Protein AF-A0A6A5HNA2-F1 (afdb_monomer_lite)

pLDDT: mean 73.93, std 17.66, range [32.06, 90.62]

Secondary structure (DSSP, 8-state):
---HHHHHHHHHHHHHS-TTSB--HHHHHHHHHHHHTS-HHHHHHHHHHHHHHHHHHHTSHHHHTT-TTBHHHIIIIIIT--S---HHHHHHHHHHHHHHHHHHHHHHHHHHHHHHSSSS-------------------PPP--

Foldseek 3Di:
DDDLVVLVVVLCVLLVDDQQDFDDLVVLVVVLVVLVPDDPVSNVSNLVSCVVVLVVVCVDVCVVVVPCRTSSNSCCCVRNVVPPPDVVVVVVVVVVVVVVVVVVVVVCVVVVVCVVPPDDDDDDDDDDDDDDDDDDDDDDDDDD

Radius of gyration: 36.33 Å; chains: 1; bounding box: 76×67×92 Å

Sequence (144 aa):
MSTRSEVMAIVAQWVATDFEVKVPASLIKTEKEAYDKFPSDFRQELYDGLKPHCDKFFESESYKNGQTETYGYGICCDVLGMCGMSGWLIFFIILIVLLCLAGAAAAFWFFYYKRKMGGRDEEKEIESTADTATTGHDISVETY

Structure (mmCIF, N/CA/C/O backbone):
data_AF-A0A6A5HNA2-F1
#
_entry.id   AF-A0A6A5HNA2-F1
#
loop_
_atom_site.group_PDB
_atom_site.id
_atom_site.type_symbol
_atom_site.label_atom_id
_atom_site.label_alt_id
_atom_site.label_comp_id
_atom_site.label_asym_id
_atom_site.label_entity_id
_atom_site.label_seq_id
_atom_site.pdbx_PDB_ins_code
_atom_site.Cartn_x
_atom_site.Cartn_y
_atom_site.Cartn_z
_atom_site.occupancy
_atom_site.B_iso_or_equiv
_atom_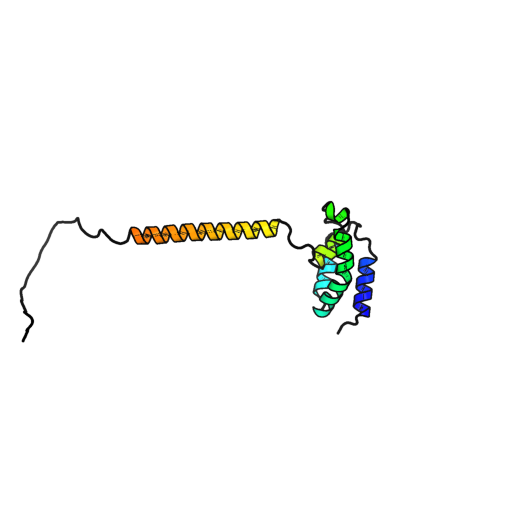site.auth_seq_id
_atom_site.auth_comp_id
_atom_site.auth_asym_id
_atom_site.auth_atom_id
_atom_site.pdbx_PDB_model_num
ATOM 1 N N . MET A 1 1 ? 6.904 -22.756 0.157 1.00 52.97 1 MET A N 1
ATOM 2 C CA . MET A 1 1 ? 5.503 -22.960 -0.247 1.00 52.97 1 MET A CA 1
ATOM 3 C C . MET A 1 1 ? 4.671 -22.631 0.972 1.00 52.97 1 MET A C 1
ATOM 5 O O . MET A 1 1 ? 4.685 -23.410 1.918 1.00 52.97 1 MET A O 1
ATOM 9 N N . SER A 1 2 ? 4.114 -21.424 1.028 1.00 62.31 2 SER A N 1
ATOM 10 C CA . SER A 1 2 ? 3.227 -21.076 2.137 1.00 62.31 2 SER A CA 1
ATOM 11 C C . SER A 1 2 ? 1.900 -21.804 1.970 1.00 62.31 2 SER A C 1
ATOM 13 O O . SER A 1 2 ? 1.488 -22.120 0.851 1.00 62.31 2 SER A O 1
ATOM 15 N N . THR A 1 3 ? 1.265 -22.142 3.085 1.00 79.75 3 THR A N 1
ATOM 16 C CA . THR A 1 3 ? -0.036 -22.797 3.038 1.00 79.75 3 THR A CA 1
ATOM 17 C C . THR A 1 3 ? -1.127 -21.744 2.899 1.00 79.75 3 THR A C 1
ATOM 19 O O . THR A 1 3 ? -1.171 -20.771 3.644 1.00 79.75 3 THR A O 1
ATOM 22 N N . ARG A 1 4 ? -2.072 -21.965 1.981 1.00 78.94 4 ARG A N 1
ATOM 23 C CA . ARG A 1 4 ? -3.256 -21.110 1.780 1.00 78.94 4 ARG A CA 1
ATOM 24 C C . ARG A 1 4 ? -3.996 -20.772 3.089 1.00 78.94 4 ARG A C 1
ATOM 26 O O . ARG A 1 4 ? -4.623 -19.724 3.194 1.00 78.94 4 ARG A O 1
ATOM 33 N N . SER A 1 5 ? -3.926 -21.646 4.096 1.00 83.94 5 SER A N 1
ATOM 34 C CA . SER A 1 5 ? -4.456 -21.409 5.446 1.00 83.94 5 SER A CA 1
ATOM 35 C C . SER A 1 5 ? -3.745 -20.287 6.208 1.00 83.94 5 SER A C 1
ATOM 37 O O . SER A 1 5 ? -4.414 -19.527 6.900 1.00 83.94 5 SER A O 1
ATOM 39 N N . GLU A 1 6 ? -2.420 -20.163 6.083 1.00 86.94 6 GLU A N 1
ATOM 40 C CA . GLU A 1 6 ? -1.640 -19.082 6.706 1.00 86.94 6 GLU A CA 1
ATOM 41 C C . GLU A 1 6 ? -2.002 -17.733 6.088 1.00 86.94 6 GLU A C 1
ATOM 43 O O . GLU A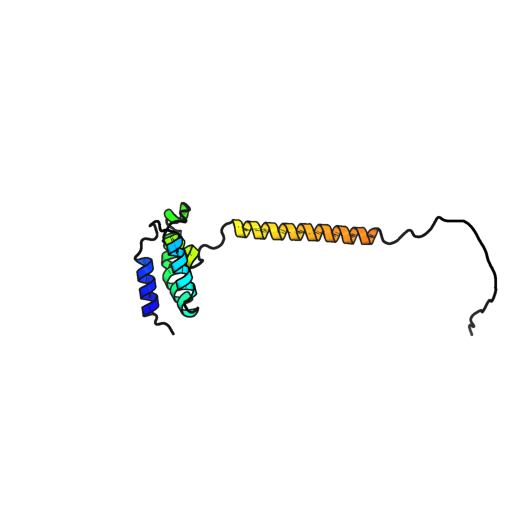 1 6 ? -2.275 -16.781 6.815 1.00 86.94 6 GLU A O 1
ATOM 48 N N . VAL A 1 7 ? -2.089 -17.676 4.754 1.00 84.12 7 VAL A N 1
ATOM 49 C CA . VAL A 1 7 ? -2.521 -16.473 4.024 1.00 84.12 7 VAL A CA 1
ATOM 50 C C . VAL A 1 7 ? -3.890 -16.023 4.519 1.00 84.12 7 VAL A C 1
ATOM 52 O O . VAL A 1 7 ? -4.048 -14.883 4.948 1.00 84.12 7 VAL A O 1
ATOM 55 N N . MET A 1 8 ? -4.873 -16.926 4.531 1.00 85.56 8 MET A N 1
ATOM 56 C CA . MET A 1 8 ? -6.239 -16.596 4.948 1.00 85.56 8 MET A CA 1
ATOM 57 C C . MET A 1 8 ? -6.328 -16.122 6.403 1.00 85.56 8 MET A C 1
ATOM 59 O O . MET A 1 8 ? -7.148 -15.256 6.702 1.00 85.56 8 MET A O 1
ATOM 63 N N . ALA A 1 9 ? -5.492 -16.648 7.303 1.00 88.31 9 ALA A N 1
ATOM 64 C CA . ALA A 1 9 ? -5.444 -16.189 8.690 1.00 88.31 9 ALA A CA 1
ATOM 65 C C . ALA A 1 9 ? -4.950 -14.737 8.792 1.00 88.31 9 ALA A C 1
ATOM 67 O O . ALA A 1 9 ? -5.535 -13.940 9.527 1.00 88.31 9 ALA A O 1
ATOM 68 N N . ILE A 1 10 ? -3.925 -14.376 8.014 1.00 85.00 10 ILE A N 1
ATOM 69 C CA . ILE A 1 10 ? -3.415 -12.999 7.955 1.00 85.00 10 ILE A CA 1
ATOM 70 C C . ILE A 1 10 ? -4.453 -12.066 7.328 1.00 85.00 10 ILE A C 1
ATOM 72 O O . ILE A 1 10 ? -4.725 -11.005 7.888 1.00 85.00 10 ILE A O 1
ATOM 76 N N . VAL A 1 11 ? -5.092 -12.475 6.224 1.00 86.44 11 VAL A N 1
ATOM 77 C CA . VAL A 1 11 ? -6.178 -11.692 5.610 1.00 86.44 11 VAL A CA 1
ATOM 78 C C . VAL A 1 11 ? 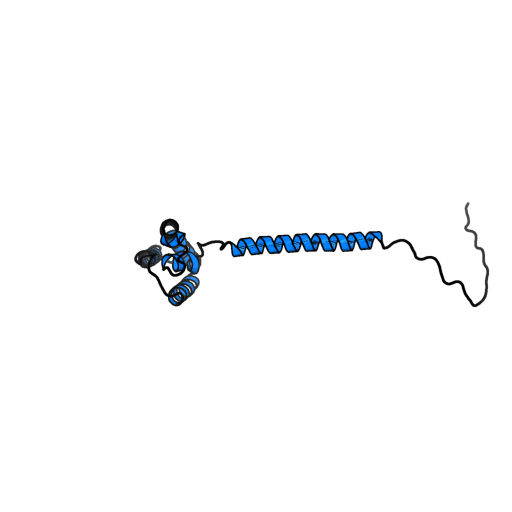-7.297 -11.441 6.616 1.00 86.44 11 VAL A C 1
ATOM 80 O O . VAL A 1 11 ? -7.722 -10.302 6.789 1.00 86.44 11 VAL A O 1
ATOM 83 N N . ALA A 1 12 ? -7.742 -12.478 7.327 1.00 87.94 12 ALA A N 1
ATOM 84 C CA . ALA A 1 12 ? -8.785 -12.346 8.336 1.00 87.94 12 ALA A CA 1
ATOM 85 C C . ALA A 1 12 ? -8.379 -11.396 9.471 1.00 87.94 12 ALA A C 1
ATOM 87 O O . ALA A 1 12 ? -9.203 -10.602 9.914 1.00 87.94 12 ALA A O 1
ATOM 88 N N . GLN A 1 13 ? -7.121 -11.435 9.917 1.00 87.12 13 GLN A N 1
ATOM 89 C CA . GLN A 1 13 ? -6.616 -10.528 10.947 1.00 87.12 13 GLN A CA 1
ATOM 90 C C . GLN A 1 13 ? -6.640 -9.064 10.489 1.00 87.12 13 GLN A C 1
ATOM 92 O O . GLN A 1 13 ? -7.046 -8.189 11.252 1.00 87.12 13 GLN A O 1
ATOM 97 N N . TRP A 1 14 ? -6.229 -8.796 9.251 1.00 82.62 14 TRP A N 1
ATOM 98 C CA . TRP A 1 14 ? -6.189 -7.434 8.716 1.00 82.62 14 TRP A CA 1
ATOM 99 C C . TRP A 1 14 ? -7.605 -6.908 8.476 1.00 82.62 14 TRP A C 1
ATOM 101 O O . TRP A 1 14 ? -7.926 -5.793 8.868 1.00 82.62 14 TRP A O 1
ATOM 111 N N . VAL A 1 15 ? -8.496 -7.742 7.935 1.00 85.88 15 VAL A N 1
ATOM 112 C CA . VAL A 1 15 ? -9.907 -7.397 7.690 1.00 85.88 15 VAL A CA 1
ATOM 113 C C . VAL A 1 15 ? -10.730 -7.282 8.980 1.00 85.88 15 VAL A C 1
ATOM 115 O O . VAL A 1 15 ? -11.746 -6.592 8.995 1.00 85.88 15 VAL A O 1
ATOM 118 N N . ALA A 1 16 ? -10.319 -7.936 10.070 1.00 86.44 16 ALA A N 1
ATOM 119 C CA . ALA A 1 16 ? -10.991 -7.810 11.365 1.00 86.44 16 ALA A CA 1
ATOM 120 C C . ALA A 1 16 ? -10.837 -6.412 11.984 1.00 86.44 16 ALA A C 1
ATOM 122 O O . ALA A 1 16 ? -11.648 -6.025 12.825 1.00 86.44 16 ALA A O 1
ATOM 123 N N . THR A 1 17 ? -9.804 -5.667 11.585 1.00 82.62 17 THR A N 1
ATOM 124 C CA . THR A 1 17 ? -9.633 -4.270 11.987 1.00 82.62 17 THR A CA 1
ATOM 125 C C . THR A 1 17 ? -10.520 -3.394 11.113 1.00 82.62 17 THR A C 1
ATOM 127 O O . THR A 1 17 ? -10.581 -3.584 9.903 1.00 82.62 17 THR A O 1
ATOM 130 N N . ASP A 1 18 ? -11.210 -2.427 11.711 1.00 83.44 18 ASP A N 1
ATOM 131 C CA . ASP A 1 18 ? -12.033 -1.486 10.956 1.00 83.44 18 ASP A CA 1
ATOM 132 C C . ASP A 1 18 ? -11.142 -0.559 10.112 1.00 83.44 18 ASP A C 1
ATOM 134 O O . ASP A 1 18 ? -10.237 0.113 10.617 1.00 83.44 18 ASP A O 1
ATOM 138 N N . PHE A 1 19 ? -11.401 -0.542 8.805 1.00 84.44 19 PHE A N 1
ATOM 139 C CA . PHE A 1 19 ? -10.623 0.205 7.822 1.00 84.44 19 PHE A CA 1
ATOM 140 C C . PHE A 1 19 ? -10.787 1.720 7.990 1.00 84.44 19 PHE A C 1
ATOM 142 O O . PHE A 1 19 ? -9.937 2.467 7.507 1.00 84.44 19 PHE A O 1
ATOM 149 N N . GLU A 1 20 ? -11.819 2.188 8.695 1.00 83.81 20 GLU A N 1
ATOM 150 C CA . GLU A 1 20 ? -12.051 3.617 8.939 1.00 83.81 20 GLU A CA 1
ATOM 151 C C . GLU A 1 20 ? -11.292 4.162 10.157 1.00 83.81 20 GLU A C 1
ATOM 153 O O . GLU A 1 20 ? -11.203 5.379 10.351 1.00 83.81 20 GLU A O 1
ATOM 158 N N . VAL A 1 21 ? -10.711 3.287 10.981 1.00 88.12 21 VAL A N 1
ATOM 159 C CA . VAL A 1 21 ? -9.985 3.708 12.182 1.00 88.12 21 VAL A CA 1
ATOM 160 C C . VAL A 1 21 ? -8.712 4.448 11.792 1.00 88.12 21 VAL A C 1
ATOM 162 O O . VAL A 1 21 ? -7.934 4.001 10.950 1.00 88.12 21 VAL A O 1
ATOM 165 N N . LYS A 1 22 ? -8.478 5.588 12.446 1.00 88.25 22 LYS A N 1
ATOM 166 C CA . LYS A 1 22 ? -7.238 6.346 12.289 1.00 88.25 22 LYS A CA 1
ATOM 167 C C . LYS A 1 22 ? -6.090 5.635 12.981 1.00 88.25 22 LYS A C 1
ATOM 169 O O . LYS A 1 22 ? -6.182 5.312 14.167 1.00 88.25 22 LYS A O 1
ATOM 174 N N . VAL A 1 23 ? -4.995 5.453 12.260 1.00 87.06 23 VAL A N 1
ATOM 175 C CA . VAL A 1 23 ? -3.795 4.785 12.767 1.00 87.06 23 VAL A CA 1
ATOM 176 C C . VAL A 1 23 ? -2.548 5.607 12.454 1.00 87.06 23 VAL A C 1
ATOM 178 O O . VAL A 1 23 ? -2.490 6.293 11.433 1.00 87.06 23 VAL A O 1
ATOM 181 N N . PRO A 1 24 ? -1.524 5.567 13.321 1.00 85.62 24 PRO A N 1
ATOM 182 C CA . PRO A 1 24 ? -0.286 6.281 13.064 1.00 85.62 24 PRO A CA 1
ATOM 183 C C . PRO A 1 24 ? 0.469 5.654 11.885 1.00 85.62 24 PRO A C 1
ATOM 185 O O . PRO A 1 24 ? 0.620 4.435 11.797 1.00 85.62 24 PRO A O 1
ATOM 188 N N . ALA A 1 25 ? 1.046 6.498 11.028 1.00 84.00 25 ALA A N 1
ATOM 189 C CA . ALA A 1 25 ? 1.811 6.067 9.854 1.00 84.00 25 ALA A CA 1
ATOM 190 C C . ALA A 1 25 ? 3.016 5.160 10.186 1.00 84.00 25 ALA A C 1
ATOM 192 O O . ALA A 1 25 ? 3.462 4.377 9.349 1.00 84.00 25 ALA A O 1
ATOM 193 N N . SER A 1 26 ? 3.550 5.230 11.411 1.00 85.62 26 SER A N 1
ATOM 194 C CA . SER A 1 26 ? 4.635 4.353 11.870 1.00 85.62 26 SER A CA 1
ATOM 195 C C . SER A 1 26 ? 4.231 2.876 11.918 1.00 85.62 26 SER A C 1
ATOM 197 O O . SER A 1 26 ? 5.062 2.008 11.639 1.00 85.62 26 SER A O 1
ATOM 199 N N . LEU A 1 27 ? 2.967 2.588 12.237 1.00 86.44 27 LEU A N 1
ATOM 200 C CA . LEU A 1 27 ? 2.441 1.226 12.294 1.00 86.44 27 LEU A CA 1
ATOM 201 C C . LEU A 1 27 ? 2.334 0.646 10.881 1.00 86.44 27 LEU A C 1
ATOM 203 O O . LEU A 1 27 ? 2.902 -0.409 10.612 1.00 86.44 27 LEU A O 1
ATOM 207 N N . ILE A 1 28 ? 1.750 1.414 9.961 1.00 85.31 28 ILE A N 1
ATOM 208 C CA . ILE A 1 28 ? 1.633 1.059 8.540 1.00 85.31 28 ILE A CA 1
ATOM 209 C C . ILE A 1 28 ? 3.006 0.827 7.903 1.00 85.31 28 ILE A C 1
ATOM 211 O O . ILE A 1 28 ? 3.210 -0.140 7.170 1.00 85.31 28 ILE A O 1
ATOM 215 N N . LYS A 1 29 ? 3.993 1.674 8.221 1.00 87.31 29 LYS A N 1
ATOM 216 C CA . LYS A 1 29 ? 5.368 1.491 7.740 1.00 87.31 29 LYS A CA 1
ATOM 217 C C . LYS A 1 29 ? 5.971 0.167 8.221 1.00 87.31 29 LYS A C 1
ATOM 219 O O . LYS A 1 29 ? 6.623 -0.524 7.444 1.00 87.31 29 LYS A O 1
ATOM 224 N N . THR A 1 30 ? 5.736 -0.191 9.481 1.00 87.38 30 THR A N 1
ATOM 225 C CA . THR A 1 30 ? 6.230 -1.451 10.055 1.00 87.38 30 THR A CA 1
ATOM 226 C C . THR A 1 30 ? 5.568 -2.658 9.385 1.00 87.38 30 THR A C 1
ATOM 228 O O . THR A 1 30 ? 6.251 -3.627 9.051 1.00 87.38 30 THR A O 1
ATOM 231 N N . GLU A 1 31 ? 4.259 -2.591 9.129 1.00 84.75 31 GLU A N 1
ATOM 232 C CA . GLU A 1 31 ? 3.530 -3.638 8.402 1.00 84.75 31 GLU A CA 1
ATOM 233 C C . GLU A 1 31 ? 4.012 -3.778 6.958 1.00 84.75 31 GLU A C 1
ATOM 235 O O . GLU A 1 31 ? 4.205 -4.897 6.488 1.00 84.75 31 GLU A O 1
ATOM 240 N N . LYS A 1 32 ? 4.298 -2.664 6.277 1.00 87.38 32 LYS A N 1
ATOM 241 C CA . LYS A 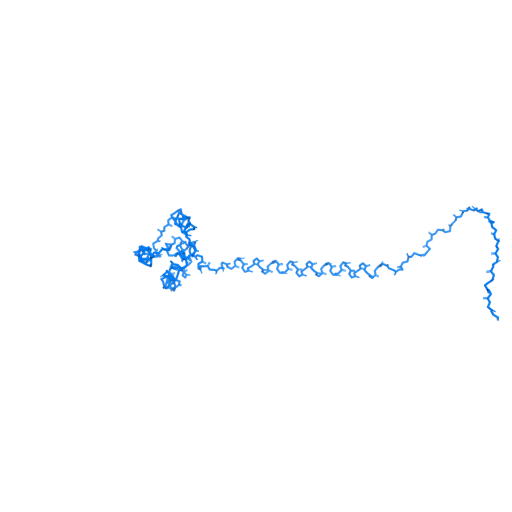1 32 ? 4.888 -2.671 4.934 1.00 87.38 32 LYS A CA 1
ATOM 242 C C . LYS A 1 32 ? 6.249 -3.361 4.906 1.00 87.38 32 LYS A C 1
ATOM 244 O O . LYS A 1 32 ? 6.480 -4.235 4.079 1.00 87.38 32 LYS A O 1
ATOM 249 N N . GLU A 1 33 ? 7.138 -3.016 5.834 1.00 89.06 33 GLU A N 1
ATOM 250 C CA . GLU A 1 33 ? 8.458 -3.648 5.930 1.00 89.06 33 GLU A CA 1
ATOM 251 C C . GLU A 1 33 ? 8.363 -5.151 6.242 1.00 89.06 33 GLU A C 1
ATOM 253 O O . GLU A 1 33 ? 9.203 -5.932 5.792 1.00 89.06 33 GLU A O 1
ATOM 258 N N . ALA A 1 34 ? 7.356 -5.574 7.012 1.00 86.12 34 ALA A N 1
ATOM 259 C CA . ALA A 1 34 ? 7.076 -6.988 7.247 1.00 86.12 34 ALA A CA 1
ATOM 260 C C . ALA A 1 34 ? 6.521 -7.672 5.989 1.00 86.12 34 ALA A C 1
ATOM 262 O O . ALA A 1 34 ? 6.969 -8.764 5.640 1.00 86.12 34 ALA A O 1
ATOM 263 N N . TYR A 1 35 ? 5.608 -7.007 5.280 1.00 84.94 35 TYR A N 1
ATOM 264 C CA . TYR A 1 35 ? 5.032 -7.490 4.032 1.00 84.94 35 TYR A CA 1
ATOM 265 C C . TYR A 1 35 ? 6.095 -7.681 2.943 1.00 84.94 35 TYR A C 1
ATOM 267 O O . TYR A 1 35 ? 6.134 -8.716 2.279 1.00 84.94 35 TYR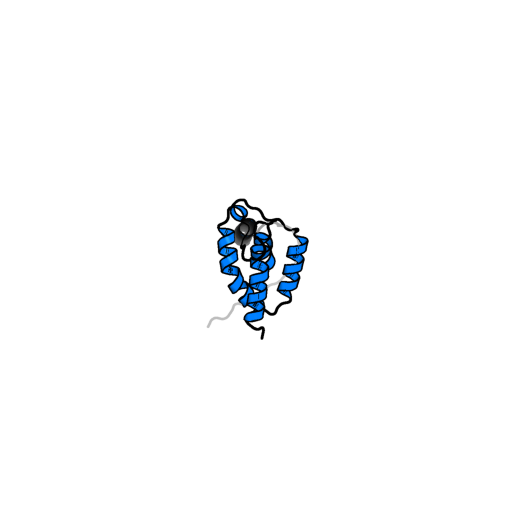 A O 1
ATOM 275 N N . ASP A 1 36 ? 7.027 -6.736 2.816 1.00 87.56 36 ASP A N 1
ATOM 276 C CA . ASP A 1 36 ? 8.110 -6.776 1.830 1.00 87.56 36 ASP A CA 1
ATOM 277 C C . ASP A 1 36 ? 9.110 -7.921 2.065 1.00 87.56 36 ASP A C 1
ATOM 279 O O . ASP A 1 36 ? 9.778 -8.356 1.121 1.00 87.56 36 ASP A O 1
ATOM 283 N N . LYS A 1 37 ? 9.191 -8.444 3.295 1.00 90.62 37 LYS A N 1
ATOM 284 C CA . LYS A 1 37 ? 10.013 -9.618 3.633 1.00 90.62 37 LYS A CA 1
ATOM 285 C C . LYS A 1 37 ? 9.374 -10.937 3.210 1.00 90.62 37 LYS A C 1
ATOM 287 O O . LYS A 1 37 ? 10.080 -11.945 3.154 1.00 90.62 37 LYS A O 1
ATOM 292 N N . PHE A 1 38 ? 8.072 -10.960 2.925 1.00 86.38 38 PHE A N 1
ATOM 293 C CA . PHE A 1 38 ? 7.430 -12.171 2.435 1.00 86.38 38 PHE A CA 1
ATOM 294 C C . PHE A 1 38 ? 7.848 -12.490 0.995 1.00 86.38 38 PHE A C 1
ATOM 296 O O . PHE A 1 38 ? 8.127 -11.587 0.197 1.00 86.38 38 PHE A O 1
ATOM 303 N N . PRO A 1 39 ? 7.880 -13.783 0.633 1.00 87.88 39 PRO A N 1
ATOM 304 C CA . PRO A 1 39 ? 8.175 -14.189 -0.730 1.00 87.88 39 PRO A CA 1
ATOM 305 C C . PRO A 1 39 ? 7.057 -13.738 -1.688 1.00 87.88 39 PRO A C 1
ATOM 307 O O . PRO A 1 39 ? 5.923 -13.467 -1.289 1.00 87.88 39 PRO A O 1
ATOM 310 N N . SER A 1 40 ? 7.395 -13.583 -2.970 1.00 85.06 40 SER A N 1
ATOM 311 C CA . SER A 1 40 ? 6.511 -12.958 -3.965 1.00 85.06 40 SER A CA 1
ATOM 312 C C . SER A 1 40 ? 5.200 -13.708 -4.193 1.00 85.06 40 SER A C 1
ATOM 314 O O . SER A 1 40 ? 4.177 -13.063 -4.393 1.00 85.06 40 SER A O 1
ATOM 316 N N . ASP A 1 41 ? 5.234 -15.038 -4.138 1.00 85.44 41 ASP A N 1
ATOM 317 C CA . ASP A 1 41 ? 4.064 -15.919 -4.214 1.00 85.44 41 ASP A CA 1
ATOM 318 C C . ASP A 1 41 ? 3.084 -15.643 -3.065 1.00 85.44 41 ASP A C 1
ATOM 320 O O . ASP A 1 41 ? 1.897 -15.430 -3.295 1.00 85.44 41 ASP A O 1
ATOM 324 N N . PHE A 1 42 ? 3.594 -15.534 -1.838 1.00 87.38 42 PHE A N 1
ATOM 325 C CA . PHE A 1 42 ? 2.782 -15.225 -0.661 1.00 87.38 42 PHE A CA 1
ATOM 326 C C . PHE A 1 42 ? 2.174 -13.821 -0.708 1.00 87.38 42 PHE A C 1
ATOM 328 O O . PHE A 1 42 ? 1.006 -13.631 -0.375 1.00 87.38 42 PHE A O 1
ATOM 335 N N . ARG A 1 43 ? 2.953 -12.831 -1.158 1.00 86.12 43 ARG A N 1
ATOM 336 C CA . ARG A 1 43 ? 2.458 -11.462 -1.360 1.00 86.12 43 ARG A CA 1
ATOM 337 C C . ARG A 1 43 ? 1.326 -11.415 -2.379 1.00 86.12 43 ARG A C 1
ATOM 339 O O . ARG A 1 43 ? 0.358 -10.694 -2.178 1.00 86.12 43 ARG A O 1
ATOM 346 N N . GLN A 1 44 ? 1.432 -12.193 -3.450 1.00 87.88 44 GLN A N 1
ATOM 347 C CA . GLN A 1 44 ? 0.409 -12.232 -4.486 1.00 87.88 44 GLN A CA 1
ATOM 348 C C . GLN A 1 44 ? -0.892 -12.868 -3.979 1.00 87.88 44 GLN A C 1
ATOM 350 O O . GLN A 1 44 ? -1.962 -12.305 -4.192 1.00 87.88 44 GLN A O 1
ATOM 355 N N . GLU A 1 45 ? -0.813 -13.964 -3.219 1.00 89.31 45 GLU A N 1
ATOM 356 C CA . GLU A 1 45 ? -2.007 -14.558 -2.599 1.00 89.31 45 GLU A CA 1
ATOM 357 C C . GLU A 1 45 ? -2.647 -13.634 -1.545 1.00 89.31 45 GLU A C 1
ATOM 359 O O . GLU A 1 45 ? -3.875 -13.529 -1.481 1.00 89.31 45 GLU A O 1
ATOM 364 N N . LEU A 1 46 ? -1.839 -12.927 -0.744 1.00 88.62 46 LEU A N 1
ATOM 365 C CA . LEU A 1 46 ? -2.329 -11.900 0.185 1.00 88.62 46 LEU A CA 1
ATOM 366 C C . LEU A 1 46 ? -3.019 -10.751 -0.553 1.00 88.62 46 LEU A C 1
ATOM 368 O O . LEU A 1 46 ? -4.088 -10.307 -0.135 1.00 88.62 46 LEU A O 1
ATOM 372 N N . TYR A 1 47 ? -2.424 -10.290 -1.652 1.00 88.19 47 TYR A N 1
ATOM 373 C CA . TYR A 1 47 ? -2.995 -9.254 -2.500 1.00 88.19 47 TYR A CA 1
ATOM 374 C C . TYR A 1 47 ? -4.366 -9.672 -3.034 1.00 88.19 47 TYR A C 1
ATOM 376 O O . TYR A 1 47 ? -5.339 -8.940 -2.853 1.00 88.19 47 TYR A O 1
ATOM 384 N N . ASP A 1 48 ? -4.469 -10.869 -3.611 1.00 90.38 48 ASP A N 1
ATOM 385 C CA . ASP A 1 48 ? -5.724 -11.384 -4.162 1.00 90.38 48 ASP A CA 1
ATOM 386 C C . ASP A 1 48 ? -6.801 -11.560 -3.078 1.00 90.38 48 ASP A C 1
ATOM 388 O O . ASP A 1 48 ? -7.982 -11.295 -3.320 1.00 90.38 48 ASP A O 1
ATOM 392 N N . GLY A 1 49 ? -6.401 -11.958 -1.865 1.00 88.50 49 GLY A N 1
ATOM 393 C CA . GLY A 1 49 ? -7.296 -12.088 -0.716 1.00 88.50 49 GLY A CA 1
ATOM 394 C C . GLY A 1 49 ? -7.794 -10.750 -0.158 1.00 88.50 49 GLY A C 1
ATOM 395 O O . GLY A 1 49 ? -8.962 -10.647 0.222 1.00 88.50 49 GLY A O 1
ATOM 396 N N . LEU A 1 50 ? -6.946 -9.715 -0.128 1.00 89.19 50 LEU A N 1
ATOM 397 C CA . LEU A 1 50 ? -7.318 -8.388 0.382 1.00 89.19 50 LEU A CA 1
ATOM 398 C C . LEU A 1 50 ? -8.009 -7.503 -0.650 1.00 89.19 50 LEU A C 1
ATOM 400 O O . LEU A 1 50 ? -8.798 -6.636 -0.268 1.00 89.19 50 LEU A O 1
ATOM 404 N N . LYS A 1 51 ? -7.759 -7.724 -1.941 1.00 90.25 51 LYS A N 1
ATOM 405 C CA . LYS A 1 51 ? -8.357 -6.960 -3.036 1.00 90.25 51 LYS A CA 1
ATOM 406 C C . LYS A 1 51 ? -9.869 -6.714 -2.878 1.00 90.25 51 LYS A C 1
ATOM 408 O O . LYS A 1 51 ? -10.257 -5.550 -2.894 1.00 90.25 51 LYS A O 1
ATOM 413 N N . PRO A 1 52 ? -10.741 -7.722 -2.663 1.00 89.94 52 PRO A N 1
ATOM 414 C CA . PRO A 1 52 ? -12.183 -7.478 -2.545 1.00 89.94 52 PRO A CA 1
ATOM 415 C C . PRO A 1 52 ? -12.573 -6.630 -1.323 1.00 89.94 52 PRO A C 1
ATOM 417 O O . PRO A 1 52 ? -13.630 -5.999 -1.326 1.00 89.94 52 PRO A O 1
ATOM 420 N N . HIS A 1 53 ? -11.752 -6.611 -0.270 1.00 89.12 53 HIS A N 1
ATOM 421 C CA . HIS A 1 53 ? -11.976 -5.768 0.906 1.00 89.12 53 HIS A CA 1
ATOM 422 C C . HIS A 1 53 ? -11.531 -4.329 0.652 1.00 89.12 53 HIS A C 1
ATOM 424 O O . HIS A 1 53 ? -12.251 -3.394 0.995 1.00 89.12 53 HIS A O 1
ATOM 430 N N . CYS A 1 54 ? -10.394 -4.157 -0.018 1.00 88.88 54 CYS A N 1
ATOM 431 C CA . CYS A 1 54 ? -9.920 -2.850 -0.451 1.00 88.88 54 CYS A CA 1
ATOM 432 C C . CYS A 1 54 ? -10.847 -2.208 -1.490 1.00 88.88 54 CYS A C 1
ATOM 434 O O . CYS A 1 54 ? -11.135 -1.022 -1.375 1.00 88.88 54 CYS A O 1
ATOM 436 N N . ASP A 1 55 ? -11.398 -2.988 -2.426 1.00 89.06 55 ASP A N 1
ATOM 437 C CA . ASP A 1 55 ? -12.386 -2.506 -3.400 1.00 89.06 55 ASP A CA 1
ATOM 438 C C . ASP A 1 55 ? -13.622 -1.917 -2.683 1.00 89.06 55 ASP A C 1
ATOM 440 O O . ASP A 1 55 ? -14.060 -0.815 -3.005 1.00 89.06 55 ASP A O 1
ATOM 444 N N . LYS A 1 56 ? -14.127 -2.587 -1.634 1.00 88.38 56 LYS A N 1
ATOM 445 C CA . LYS A 1 56 ? -15.231 -2.062 -0.805 1.00 88.38 56 LYS A CA 1
ATOM 446 C C . LYS A 1 56 ? -14.851 -0.803 -0.028 1.00 88.38 56 LYS A C 1
ATOM 448 O O . LYS A 1 56 ? -15.680 0.087 0.133 1.00 88.38 56 LYS A O 1
ATOM 453 N N . PHE A 1 57 ? -13.620 -0.725 0.468 1.00 87.00 57 PHE A N 1
ATOM 454 C CA . PHE A 1 57 ? -13.136 0.465 1.161 1.00 87.00 57 PHE A CA 1
ATOM 455 C C . PHE A 1 57 ? -12.999 1.662 0.217 1.00 87.00 57 PHE A C 1
ATOM 457 O O . PHE A 1 57 ? -13.353 2.771 0.590 1.00 87.00 57 PHE A O 1
ATOM 464 N N . PHE A 1 58 ? -12.578 1.467 -1.032 1.00 85.94 58 PHE A N 1
ATOM 465 C CA . PHE A 1 58 ? -12.523 2.564 -2.004 1.00 85.94 58 PHE A CA 1
ATOM 466 C C . PHE A 1 58 ? -13.905 3.133 -2.359 1.00 85.94 58 PHE A C 1
ATOM 468 O O . PHE A 1 58 ? -14.022 4.288 -2.775 1.00 85.94 58 PHE A O 1
ATOM 475 N N . GLU A 1 59 ? -14.970 2.360 -2.158 1.00 86.69 59 GLU A N 1
ATOM 476 C CA . GLU A 1 59 ? -16.345 2.836 -2.308 1.00 86.69 59 GLU A CA 1
ATOM 477 C C . GLU A 1 59 ? -16.858 3.623 -1.088 1.00 86.69 59 GLU A C 1
ATOM 479 O O . GLU A 1 59 ? -17.867 4.333 -1.214 1.00 86.69 59 GLU A O 1
ATOM 484 N N . SER A 1 60 ? -16.178 3.546 0.062 1.00 84.50 60 SER A N 1
ATOM 485 C CA . SER A 1 60 ? -16.591 4.204 1.304 1.00 84.50 60 SER A CA 1
ATOM 486 C C . SER A 1 60 ? -16.448 5.730 1.241 1.00 84.50 60 SER A C 1
ATOM 488 O O . SER A 1 60 ? -15.720 6.304 0.423 1.00 84.50 60 SER A O 1
ATOM 490 N N . GLU A 1 61 ? -17.147 6.419 2.144 1.00 80.31 61 GLU A N 1
ATOM 491 C CA . GLU A 1 61 ? -17.002 7.868 2.293 1.00 80.31 61 GLU A CA 1
ATOM 492 C C . GLU A 1 61 ? -15.638 8.257 2.870 1.00 80.31 61 GLU A C 1
ATOM 494 O O . GLU A 1 61 ? -15.104 9.302 2.507 1.00 80.31 61 GLU A O 1
ATOM 499 N N . SER A 1 62 ? -15.040 7.427 3.728 1.00 77.69 62 SER A N 1
ATOM 500 C CA . SER A 1 62 ? -13.719 7.684 4.315 1.00 77.69 62 SER A CA 1
ATOM 501 C C . SER A 1 62 ? -12.629 7.803 3.241 1.00 77.69 62 SER A C 1
ATOM 503 O O . SER A 1 62 ? -11.838 8.752 3.282 1.00 77.69 62 SER A O 1
ATOM 505 N N . TYR A 1 63 ? -12.650 6.937 2.222 1.00 79.19 63 TYR A N 1
ATOM 506 C CA . TYR A 1 63 ? -11.751 7.051 1.073 1.00 79.19 63 TYR A CA 1
ATOM 507 C C . TYR A 1 63 ? -12.087 8.257 0.182 1.00 79.19 63 TYR A C 1
ATOM 509 O O . TYR A 1 63 ? -11.202 9.047 -0.155 1.00 79.19 63 TYR A O 1
ATOM 517 N N . LYS A 1 64 ? -13.371 8.461 -0.148 1.00 79.88 64 LYS A N 1
ATOM 518 C CA . LYS A 1 64 ? -13.82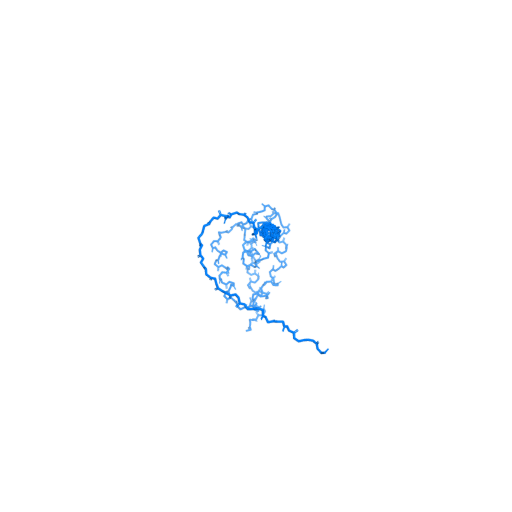8 9.585 -0.996 1.00 79.88 64 LYS A CA 1
ATOM 519 C C . LYS A 1 64 ? -13.545 10.960 -0.389 1.00 79.88 64 LYS A C 1
ATOM 521 O O . LYS A 1 64 ? -13.256 11.903 -1.120 1.00 79.88 64 LYS A O 1
ATOM 526 N N . ASN A 1 65 ? -13.582 11.066 0.937 1.00 79.25 65 ASN A N 1
ATOM 527 C CA . ASN A 1 65 ? -13.248 12.281 1.680 1.00 79.25 65 ASN A CA 1
ATOM 528 C C . ASN A 1 65 ? -11.731 12.533 1.770 1.00 79.25 65 ASN A C 1
ATOM 530 O O . ASN A 1 65 ? -11.316 13.513 2.389 1.00 79.25 65 ASN A O 1
ATOM 534 N N . GLY A 1 66 ? -10.898 11.671 1.174 1.00 75.88 66 GLY A N 1
ATOM 535 C CA . GLY A 1 66 ? -9.447 11.841 1.120 1.00 75.88 66 GLY A CA 1
ATOM 536 C C . GLY A 1 66 ? -8.746 11.585 2.454 1.00 75.88 66 GLY A C 1
ATOM 537 O O . GLY A 1 66 ? -7.693 12.168 2.708 1.00 75.88 66 GLY A O 1
ATOM 538 N N . GLN A 1 67 ? -9.315 10.749 3.330 1.00 75.88 67 GLN A N 1
ATOM 539 C CA . GLN A 1 67 ? -8.711 10.463 4.632 1.00 75.88 67 GLN A CA 1
ATOM 540 C C . GLN A 1 67 ? -7.571 9.447 4.505 1.00 75.88 67 GLN A C 1
ATOM 542 O O . GLN A 1 67 ? -7.771 8.235 4.590 1.00 75.88 67 GLN A O 1
ATOM 547 N N . THR A 1 68 ? -6.353 9.962 4.348 1.00 79.44 68 THR A N 1
ATOM 548 C CA . THR A 1 68 ? -5.141 9.148 4.173 1.00 79.44 68 THR A CA 1
ATOM 549 C C . THR A 1 68 ? -4.604 8.533 5.469 1.00 79.44 68 THR A C 1
ATOM 551 O O . THR A 1 68 ? -3.739 7.671 5.424 1.00 79.44 68 THR A O 1
ATOM 554 N N . GLU A 1 69 ? -5.089 8.967 6.636 1.00 82.31 69 GLU A N 1
ATOM 555 C CA . GLU A 1 69 ? -4.632 8.481 7.953 1.00 82.31 69 GLU A CA 1
ATOM 556 C C . GLU A 1 69 ? -5.430 7.271 8.472 1.00 82.31 69 GLU A C 1
ATOM 558 O O . GLU A 1 69 ? -5.354 6.918 9.649 1.00 82.31 69 GLU A O 1
ATOM 563 N N . THR A 1 70 ? -6.244 6.661 7.616 1.00 87.75 70 THR A N 1
ATOM 564 C CA . THR A 1 70 ? -7.091 5.517 7.966 1.00 87.75 70 THR A CA 1
ATOM 565 C C . THR A 1 70 ? -6.350 4.198 7.763 1.00 87.75 70 THR A C 1
ATOM 567 O O . THR A 1 70 ? -5.470 4.085 6.906 1.00 87.75 70 THR A O 1
ATOM 570 N N . TYR A 1 71 ? -6.710 3.179 8.541 1.00 88.00 71 TYR A N 1
ATOM 571 C CA . TYR A 1 71 ? -6.110 1.848 8.447 1.00 88.00 71 TYR A CA 1
ATOM 572 C C . TYR A 1 71 ? -6.303 1.237 7.054 1.00 88.00 71 TYR A C 1
ATOM 574 O O . TYR A 1 71 ? -5.352 0.720 6.469 1.00 88.00 71 TYR A O 1
ATOM 582 N N . GLY A 1 72 ? -7.497 1.388 6.474 1.00 86.00 72 GLY A N 1
ATOM 583 C CA . GLY A 1 72 ? -7.795 0.943 5.114 1.00 86.00 72 GLY A CA 1
ATOM 584 C C . GLY A 1 72 ? -6.926 1.633 4.068 1.00 86.00 72 GLY A C 1
ATOM 585 O O . GLY A 1 72 ? -6.431 0.972 3.158 1.00 86.00 72 GLY A O 1
ATOM 586 N N . TYR A 1 73 ? -6.663 2.935 4.222 1.00 85.94 73 TYR A N 1
ATOM 587 C CA . TYR A 1 73 ? -5.739 3.641 3.338 1.00 85.94 73 TYR A CA 1
ATOM 588 C C . TYR A 1 73 ? -4.312 3.107 3.504 1.00 85.94 73 TYR A C 1
ATOM 590 O O . TYR A 1 73 ? -3.679 2.761 2.513 1.00 85.94 73 TYR A O 1
ATOM 598 N N . GLY A 1 74 ? -3.817 2.943 4.731 1.00 88.19 74 GLY A N 1
ATOM 599 C CA . GLY A 1 74 ? -2.471 2.416 4.967 1.00 88.19 74 GLY A CA 1
ATOM 600 C C . GLY A 1 74 ? -2.257 1.012 4.386 1.00 88.19 74 GLY A C 1
ATOM 601 O O . GLY A 1 74 ? -1.299 0.769 3.654 1.00 88.19 74 GLY A O 1
ATOM 602 N N . ILE A 1 75 ? -3.184 0.089 4.634 1.00 88.25 75 ILE A N 1
ATOM 603 C CA . ILE A 1 75 ? -3.097 -1.276 4.107 1.00 88.25 75 ILE A CA 1
ATOM 604 C C . ILE A 1 75 ? -3.261 -1.291 2.582 1.00 88.25 75 ILE A C 1
ATOM 606 O O . ILE A 1 75 ? -2.381 -1.768 1.862 1.00 88.25 75 ILE A O 1
ATOM 610 N N . CYS A 1 76 ? -4.360 -0.748 2.058 1.00 88.69 76 CYS A N 1
ATOM 611 C CA . CYS A 1 76 ? -4.681 -0.855 0.635 1.00 88.69 76 CYS A CA 1
ATOM 612 C C . CYS A 1 76 ? -3.772 0.022 -0.244 1.00 88.69 76 CYS A C 1
ATOM 614 O O . CYS A 1 76 ? -3.415 -0.383 -1.352 1.00 88.69 76 CYS A O 1
ATOM 616 N N . CYS A 1 77 ? -3.362 1.199 0.234 1.00 86.88 77 CYS A N 1
ATOM 617 C CA . CYS A 1 77 ? -2.519 2.130 -0.514 1.00 86.88 77 CYS A CA 1
ATOM 618 C C . CYS A 1 77 ? -1.023 1.947 -0.228 1.00 86.88 77 CYS A C 1
ATOM 620 O O . CYS A 1 77 ? -0.260 1.774 -1.175 1.00 86.88 77 CYS A O 1
ATOM 622 N N . ASP A 1 78 ? -0.582 1.987 1.034 1.00 85.81 78 ASP A N 1
ATOM 623 C CA . ASP A 1 78 ? 0.856 2.012 1.350 1.00 85.81 78 ASP A CA 1
ATOM 624 C C . ASP A 1 78 ? 1.499 0.622 1.330 1.00 85.81 78 ASP A C 1
ATOM 626 O O . ASP A 1 78 ? 2.631 0.490 0.842 1.00 85.81 78 ASP A O 1
ATOM 630 N N . VAL A 1 79 ? 0.796 -0.395 1.844 1.00 86.25 79 VAL A N 1
ATOM 631 C CA . VAL A 1 79 ? 1.285 -1.783 1.896 1.00 86.25 79 VAL A CA 1
ATOM 632 C C . VAL A 1 79 ? 1.052 -2.498 0.565 1.00 86.25 79 VAL A C 1
ATOM 634 O O . VAL A 1 79 ? 1.995 -3.017 -0.028 1.00 86.25 79 VAL A O 1
ATOM 637 N N . LEU A 1 80 ? -0.188 -2.497 0.067 1.00 85.44 80 LEU A N 1
ATOM 638 C CA . LEU A 1 80 ? -0.568 -3.221 -1.154 1.00 85.44 80 LEU A CA 1
ATOM 639 C C . LEU A 1 80 ? -0.334 -2.428 -2.445 1.00 85.44 80 LEU A C 1
ATOM 641 O O . LEU A 1 80 ? -0.359 -3.012 -3.528 1.00 85.44 80 LEU A O 1
ATOM 645 N N . GLY A 1 81 ? -0.125 -1.110 -2.364 1.00 82.44 81 GLY A N 1
ATOM 646 C CA . GLY A 1 81 ? 0.129 -0.281 -3.544 1.00 82.44 81 GLY A CA 1
ATOM 647 C C . GLY A 1 81 ? -1.063 -0.148 -4.496 1.00 82.44 81 GLY A C 1
ATOM 648 O O . GLY A 1 81 ? -0.867 0.228 -5.650 1.00 82.44 81 GLY A O 1
ATOM 649 N N . MET A 1 82 ? -2.292 -0.462 -4.062 1.00 81.88 82 MET A N 1
ATOM 650 C CA . MET A 1 82 ? -3.478 -0.423 -4.933 1.00 81.88 82 MET A CA 1
ATOM 651 C C . MET A 1 82 ? -3.953 0.996 -5.238 1.00 81.88 82 MET A C 1
ATOM 653 O O . MET A 1 82 ? -4.629 1.218 -6.241 1.00 81.88 82 MET A O 1
ATOM 657 N N . CYS A 1 83 ? -3.568 1.974 -4.420 1.00 77.12 83 CYS A N 1
ATOM 658 C CA . CYS A 1 83 ? -3.856 3.380 -4.681 1.00 77.12 83 CYS A CA 1
ATOM 659 C C . CYS A 1 83 ? -2.850 3.929 -5.688 1.00 77.12 83 CYS A C 1
ATOM 661 O O . CYS A 1 83 ? -1.869 4.599 -5.362 1.00 77.12 83 CYS A O 1
ATOM 663 N N . GLY A 1 84 ? -3.093 3.570 -6.943 1.00 61.47 84 GLY A N 1
ATOM 664 C CA . GLY A 1 84 ? -2.310 3.993 -8.083 1.00 61.47 84 GLY A CA 1
ATOM 665 C C . GLY A 1 84 ? -2.615 5.433 -8.476 1.00 61.47 84 GLY A C 1
ATOM 666 O O . GLY A 1 84 ? -3.743 5.780 -8.809 1.00 61.47 84 GLY A O 1
ATOM 667 N N . MET A 1 85 ? -1.541 6.218 -8.548 1.00 50.78 85 MET A N 1
ATOM 668 C CA . MET A 1 85 ? -1.435 7.458 -9.313 1.00 50.78 85 MET A CA 1
ATOM 669 C C . MET A 1 85 ? -2.175 8.661 -8.719 1.00 50.78 85 MET A C 1
ATOM 671 O O . MET A 1 85 ? -3.084 9.240 -9.308 1.00 50.78 85 MET A O 1
ATOM 675 N N . SER A 1 86 ? -1.664 9.120 -7.572 1.00 54.47 86 SER A N 1
ATOM 676 C CA . SER A 1 86 ? -1.769 10.528 -7.179 1.00 54.47 86 SER A CA 1
ATOM 677 C C . SER A 1 86 ? -1.550 11.387 -8.430 1.00 54.47 86 SER A C 1
ATOM 679 O O . SER A 1 86 ? -0.545 11.193 -9.119 1.00 54.47 86 SER A O 1
ATOM 681 N N . GLY A 1 87 ? -2.487 12.280 -8.774 1.00 56.91 87 GLY A N 1
ATOM 682 C CA . GLY A 1 87 ? -2.466 13.055 -10.030 1.00 56.91 87 GLY A CA 1
ATOM 683 C C . GLY A 1 87 ? -1.140 13.783 -10.299 1.00 56.91 87 GLY A C 1
ATOM 684 O O . GLY A 1 87 ? -0.827 14.129 -11.434 1.00 56.91 87 GLY A O 1
ATOM 685 N N . TRP A 1 88 ? -0.316 13.924 -9.265 1.00 56.75 88 TRP A N 1
ATOM 686 C CA . TRP A 1 88 ? 1.072 14.355 -9.310 1.00 56.75 88 TRP A CA 1
ATOM 687 C C . TRP A 1 88 ? 1.996 13.501 -10.206 1.00 56.75 88 TRP A C 1
ATOM 689 O O . TRP A 1 88 ? 2.798 14.055 -10.951 1.00 56.75 88 TRP A O 1
ATOM 699 N N . LEU A 1 89 ? 1.868 12.169 -10.211 1.00 63.34 89 LEU A N 1
ATOM 700 C CA . LEU A 1 89 ? 2.662 11.282 -11.081 1.00 63.34 89 LEU A CA 1
ATOM 701 C C . LEU A 1 89 ? 2.304 11.487 -12.562 1.00 63.34 89 LEU A C 1
ATOM 703 O O . LEU A 1 89 ? 3.191 11.587 -13.408 1.00 63.34 89 LEU A O 1
ATOM 707 N N . ILE A 1 90 ? 1.009 11.631 -12.864 1.00 72.50 90 ILE A N 1
ATOM 708 C CA . ILE A 1 90 ? 0.511 11.966 -14.211 1.00 72.50 90 ILE A CA 1
ATOM 709 C C . ILE A 1 90 ? 0.997 13.360 -14.622 1.00 72.50 90 ILE A C 1
ATOM 711 O O . ILE A 1 90 ? 1.481 13.543 -15.738 1.00 72.50 90 ILE A O 1
ATOM 715 N N . PHE A 1 91 ? 0.941 14.328 -13.705 1.00 73.62 91 PHE A N 1
ATOM 716 C CA . PHE A 1 91 ? 1.447 15.680 -13.925 1.00 73.62 91 PHE A CA 1
ATOM 717 C C . PHE A 1 91 ? 2.945 15.692 -14.277 1.00 73.62 91 PHE A C 1
ATOM 719 O O . PHE A 1 91 ? 3.339 16.356 -15.237 1.00 73.62 91 PHE A O 1
ATOM 726 N N . PHE A 1 92 ? 3.779 14.907 -13.587 1.00 78.12 92 PHE A N 1
ATOM 727 C CA . PHE A 1 92 ? 5.201 14.795 -13.928 1.00 78.12 92 PHE A CA 1
ATOM 728 C C . PHE A 1 92 ? 5.464 14.142 -15.277 1.00 78.12 92 PHE A C 1
ATOM 730 O O . PHE A 1 92 ? 6.334 14.613 -16.007 1.00 78.12 92 PHE A O 1
ATOM 737 N N . ILE A 1 93 ? 4.722 13.093 -15.636 1.00 84.50 93 ILE A N 1
ATOM 738 C CA . ILE A 1 93 ? 4.861 12.457 -16.952 1.00 84.50 93 ILE A CA 1
ATOM 739 C C . ILE A 1 93 ? 4.551 13.477 -18.057 1.00 84.50 93 ILE A C 1
ATOM 741 O O . ILE A 1 93 ? 5.320 13.599 -19.011 1.00 84.50 93 ILE A O 1
ATOM 745 N N . ILE A 1 94 ? 3.486 14.269 -17.900 1.00 86.00 94 ILE A N 1
ATOM 746 C CA . ILE A 1 94 ? 3.122 15.323 -18.860 1.00 86.00 94 ILE A CA 1
ATOM 747 C C . ILE A 1 94 ? 4.214 16.402 -18.937 1.00 86.00 94 ILE A C 1
ATOM 749 O O . ILE A 1 94 ? 4.607 16.786 -20.040 1.00 86.00 94 ILE A O 1
ATOM 753 N N . LEU A 1 95 ? 4.752 16.860 -17.801 1.00 86.19 95 LEU A N 1
ATOM 754 C CA . LEU A 1 95 ? 5.853 17.833 -17.780 1.00 86.19 95 LEU A CA 1
ATOM 755 C C . LEU A 1 95 ? 7.117 17.315 -18.477 1.00 86.19 95 LEU A C 1
ATOM 757 O O . LEU A 1 95 ? 7.736 18.055 -19.240 1.00 86.19 95 LEU A O 1
ATOM 761 N N . ILE A 1 96 ? 7.491 16.054 -18.247 1.00 88.19 96 ILE A N 1
ATOM 762 C CA . ILE A 1 96 ? 8.664 15.432 -18.879 1.00 88.19 96 ILE A CA 1
ATOM 763 C C . ILE A 1 96 ? 8.471 15.350 -20.395 1.00 88.19 96 ILE A C 1
ATOM 765 O O . ILE A 1 96 ? 9.373 15.711 -21.150 1.00 88.19 96 ILE A O 1
ATOM 769 N N . VAL A 1 97 ? 7.288 14.930 -20.851 1.00 89.00 97 VAL A N 1
ATOM 770 C CA . VAL A 1 97 ? 6.959 14.862 -22.281 1.00 89.00 97 VAL A CA 1
ATOM 771 C C . VAL A 1 97 ? 7.018 16.256 -22.914 1.00 89.00 97 VAL A C 1
ATOM 773 O O . VAL A 1 97 ? 7.682 16.424 -23.938 1.00 89.00 97 VAL A O 1
ATOM 776 N N . LEU A 1 98 ? 6.420 17.275 -22.286 1.00 85.44 98 LEU A N 1
ATOM 777 C CA . LEU A 1 98 ? 6.475 18.661 -22.771 1.00 85.44 98 LEU A CA 1
ATOM 778 C C . LEU A 1 98 ? 7.908 19.209 -22.837 1.00 85.44 98 LEU A C 1
ATOM 780 O O . LEU A 1 98 ? 8.270 19.845 -23.829 1.00 85.44 98 LEU A O 1
ATOM 784 N N . LEU A 1 99 ? 8.737 18.930 -21.829 1.00 87.75 99 LEU A N 1
ATOM 785 C CA . LEU A 1 99 ? 10.149 19.321 -21.818 1.00 87.75 99 LEU A CA 1
ATOM 786 C C . LEU A 1 99 ? 10.925 18.647 -22.962 1.00 87.75 99 LEU A C 1
ATOM 788 O O . LEU A 1 99 ? 11.713 19.303 -23.643 1.00 87.75 99 LEU A O 1
ATOM 792 N N . CYS A 1 100 ? 10.671 17.359 -23.215 1.00 85.94 100 CYS A N 1
ATOM 793 C CA . CYS A 1 100 ? 11.294 16.613 -24.310 1.00 85.94 100 CYS A CA 1
ATOM 794 C C . CYS A 1 100 ? 10.881 17.152 -25.687 1.00 85.94 100 CYS A C 1
ATOM 796 O O . CYS A 1 100 ? 11.734 17.317 -26.559 1.00 85.94 100 CYS A O 1
ATOM 798 N N . LEU A 1 101 ? 9.596 17.466 -25.880 1.00 82.50 101 LEU A N 1
ATOM 799 C CA . LEU A 1 101 ? 9.081 18.066 -27.117 1.00 82.50 101 LEU A CA 1
ATOM 800 C C . LEU A 1 101 ? 9.665 19.466 -27.361 1.00 82.50 101 LEU A C 1
ATOM 802 O O . LEU A 1 101 ? 10.081 19.767 -28.481 1.00 82.50 101 LEU A O 1
ATOM 806 N N . ALA A 1 102 ? 9.763 20.299 -26.321 1.00 83.06 102 ALA A N 1
ATOM 807 C CA . ALA A 1 102 ? 10.380 21.622 -26.417 1.00 83.06 102 ALA A CA 1
ATOM 808 C C . ALA A 1 102 ? 11.889 21.538 -26.713 1.00 83.06 102 ALA A C 1
ATOM 810 O O . ALA A 1 102 ? 12.397 22.268 -27.568 1.00 83.06 102 ALA A O 1
ATOM 811 N N . GLY A 1 103 ? 12.602 20.611 -26.062 1.00 80.38 103 GLY A N 1
ATOM 812 C CA . GLY A 1 103 ? 14.026 20.367 -26.298 1.00 80.38 103 GLY A CA 1
ATOM 813 C C . GLY A 1 103 ? 14.313 19.850 -27.708 1.00 80.38 103 GLY A C 1
ATOM 814 O O . GLY A 1 103 ? 15.232 20.337 -28.368 1.00 80.38 103 GLY A O 1
ATOM 815 N N . ALA A 1 104 ? 13.490 18.925 -28.210 1.00 81.00 104 ALA A N 1
ATOM 816 C CA . ALA A 1 104 ? 13.597 18.425 -29.577 1.00 81.00 104 ALA A CA 1
ATOM 817 C C . ALA A 1 104 ? 13.354 19.537 -30.607 1.00 81.00 104 ALA A C 1
ATOM 819 O O . ALA A 1 104 ? 14.126 19.647 -31.556 1.00 81.00 104 ALA A O 1
ATOM 820 N N . ALA A 1 105 ? 12.353 20.401 -30.402 1.00 79.06 105 ALA A N 1
ATOM 821 C CA . ALA A 1 105 ? 12.082 21.535 -31.288 1.00 79.06 105 ALA A CA 1
ATOM 822 C C . ALA A 1 105 ? 13.228 22.565 -31.296 1.00 79.06 105 ALA A C 1
ATOM 824 O O . ALA A 1 105 ? 13.627 23.031 -32.364 1.00 79.06 105 ALA A O 1
ATOM 825 N N . ALA A 1 106 ? 13.807 22.879 -30.132 1.00 76.56 106 ALA A N 1
ATOM 826 C CA . ALA A 1 106 ? 14.943 23.797 -30.027 1.00 76.56 106 ALA A CA 1
ATOM 827 C C . ALA A 1 106 ? 16.223 23.219 -30.657 1.00 76.56 106 ALA A C 1
ATOM 829 O O . ALA A 1 106 ? 16.931 23.927 -31.376 1.00 76.56 106 ALA A O 1
ATOM 830 N N . ALA A 1 107 ? 16.500 21.928 -30.448 1.00 72.56 107 ALA A N 1
ATOM 831 C CA . ALA A 1 107 ? 17.636 21.246 -31.065 1.00 72.56 107 ALA A CA 1
ATOM 832 C C . ALA A 1 107 ? 17.465 21.124 -32.587 1.00 72.56 107 ALA A C 1
ATOM 834 O O . ALA A 1 107 ? 18.414 21.390 -33.325 1.00 72.56 107 ALA A O 1
ATOM 835 N N . PHE A 1 108 ? 16.257 20.805 -33.068 1.00 72.94 108 PHE A N 1
ATOM 836 C CA . PHE A 1 108 ? 15.944 20.810 -34.498 1.00 72.94 108 PHE A CA 1
ATOM 837 C C . PHE A 1 108 ? 16.095 22.203 -35.105 1.00 72.94 108 PHE A C 1
ATOM 839 O O . PHE A 1 108 ? 16.676 22.320 -36.179 1.00 72.94 108 PHE A O 1
ATOM 846 N N . TRP A 1 109 ? 15.641 23.261 -34.426 1.00 70.62 109 TRP A N 1
ATOM 847 C CA . TRP A 1 109 ? 15.818 24.637 -34.892 1.00 70.62 109 TRP A CA 1
ATOM 848 C C . TRP A 1 109 ? 17.296 25.040 -34.935 1.00 70.62 109 TRP A C 1
ATOM 850 O O . TRP A 1 109 ? 17.748 25.579 -35.941 1.00 70.62 109 TRP A O 1
ATOM 860 N N . PHE A 1 110 ? 18.074 24.720 -33.897 1.00 68.94 110 PHE A N 1
ATOM 861 C CA . PHE A 1 110 ? 19.510 25.008 -33.844 1.00 68.94 110 PHE A CA 1
ATOM 862 C C . PHE A 1 110 ? 20.290 24.264 -34.939 1.00 68.94 110 PHE A C 1
ATOM 864 O O . PHE A 1 110 ? 21.095 24.876 -35.642 1.00 68.94 110 PHE A O 1
ATOM 871 N N . PHE A 1 111 ? 20.014 22.972 -35.153 1.00 62.97 111 PHE A N 1
ATOM 872 C CA . PHE A 1 111 ? 20.622 22.191 -36.238 1.00 62.97 111 PHE A CA 1
ATOM 873 C C . PHE A 1 111 ? 20.154 22.641 -37.633 1.00 62.97 111 PHE A C 1
ATOM 875 O O . PHE A 1 111 ? 20.967 22.709 -38.557 1.00 62.97 111 PHE A O 1
ATOM 882 N N . TYR A 1 112 ? 18.877 22.993 -37.802 1.00 66.31 112 TYR A N 1
ATOM 883 C CA . TYR A 1 112 ? 18.331 23.505 -39.063 1.00 66.31 112 TYR A CA 1
ATOM 884 C C . TYR A 1 112 ? 18.907 24.884 -39.421 1.00 66.31 112 TYR A C 1
ATOM 886 O O . TYR A 1 112 ? 19.303 25.113 -40.566 1.00 66.31 112 TYR A O 1
ATOM 894 N N . TYR A 1 113 ? 19.040 25.777 -38.436 1.00 61.97 113 TYR A N 1
ATOM 895 C CA . TYR A 1 113 ? 19.643 27.098 -38.609 1.00 61.97 113 TYR A CA 1
ATOM 896 C C . TYR A 1 113 ? 21.144 26.996 -38.920 1.00 61.97 113 TYR A C 1
ATOM 898 O O . TYR A 1 113 ? 21.618 27.638 -39.859 1.00 61.97 113 TYR A O 1
ATOM 906 N N . LYS A 1 114 ? 21.889 26.114 -38.230 1.00 62.25 114 LYS A N 1
ATOM 907 C CA . LYS A 1 114 ? 23.308 25.858 -38.547 1.00 62.25 114 LYS A CA 1
ATOM 908 C C . LYS A 1 114 ? 23.520 25.285 -39.950 1.00 62.25 114 LYS A C 1
ATOM 910 O O . LYS A 1 114 ? 24.507 25.627 -40.592 1.00 62.25 114 LYS A O 1
ATOM 915 N N . ARG A 1 115 ? 22.598 24.461 -40.460 1.00 60.47 115 ARG A N 1
ATOM 916 C CA . ARG A 1 115 ? 22.674 23.930 -41.834 1.00 60.47 115 ARG A CA 1
ATOM 917 C C . ARG A 1 115 ? 22.405 25.000 -42.902 1.00 60.47 115 ARG A C 1
ATOM 919 O O . ARG A 1 115 ? 22.922 24.879 -44.007 1.00 60.47 115 ARG A O 1
ATOM 926 N N . LYS A 1 116 ? 21.625 26.043 -42.594 1.00 56.12 116 LYS A N 1
ATOM 927 C CA . LYS A 1 116 ? 21.316 27.144 -43.528 1.00 56.12 116 LYS A CA 1
ATOM 928 C C . LYS A 1 116 ? 22.326 28.299 -43.526 1.00 56.12 116 LYS A C 1
ATOM 930 O O . LYS A 1 116 ? 22.332 29.052 -44.490 1.00 56.12 116 LYS A O 1
ATOM 935 N N . MET A 1 117 ? 23.170 28.420 -42.500 1.00 56.62 117 MET A N 1
ATOM 936 C CA . MET A 1 117 ? 24.213 29.459 -42.381 1.00 56.62 117 MET A CA 1
ATOM 937 C C . MET A 1 117 ? 25.644 28.936 -42.637 1.00 56.62 117 MET A C 1
ATOM 939 O O . MET A 1 117 ? 26.606 29.664 -42.434 1.00 56.62 117 MET A O 1
ATOM 943 N N . GLY A 1 118 ? 25.808 27.668 -43.034 1.00 53.28 118 GLY A N 1
ATOM 944 C CA . GLY A 1 118 ? 27.112 26.992 -43.139 1.00 53.28 118 GLY A CA 1
ATOM 945 C C . GLY A 1 118 ? 27.675 26.832 -44.554 1.00 53.28 118 GLY A C 1
ATOM 946 O O . GLY A 1 118 ? 28.512 25.961 -44.768 1.00 53.28 118 GLY A O 1
ATOM 947 N N . GLY A 1 119 ? 27.208 27.605 -45.532 1.00 56.22 119 GLY A N 1
ATOM 948 C CA . GLY A 1 119 ? 27.774 27.586 -46.878 1.00 56.22 119 GLY A CA 1
ATOM 949 C C . GLY A 1 119 ? 27.453 28.877 -47.611 1.00 56.22 119 GLY A C 1
ATOM 950 O O . GLY A 1 119 ? 26.276 29.103 -47.897 1.00 56.22 119 GLY A O 1
ATOM 951 N N . ARG A 1 120 ? 28.509 29.648 -47.927 1.00 53.41 120 ARG A N 1
ATOM 952 C CA . ARG A 1 120 ? 28.541 31.021 -48.480 1.00 53.41 120 ARG A CA 1
ATOM 953 C C . ARG A 1 120 ? 28.550 32.063 -47.343 1.00 53.41 120 ARG A C 1
ATOM 955 O O . ARG A 1 120 ? 27.535 32.233 -46.685 1.00 53.41 120 ARG A O 1
ATOM 962 N N . ASP A 1 121 ? 29.680 32.652 -46.947 1.00 47.47 121 ASP A N 1
ATOM 963 C CA . ASP A 1 121 ? 30.740 33.264 -47.758 1.00 47.47 121 ASP A CA 1
ATOM 964 C C . ASP A 1 121 ? 32.144 33.093 -47.129 1.00 47.47 121 ASP A C 1
ATOM 966 O O . ASP A 1 121 ? 32.417 33.621 -46.054 1.00 47.47 121 ASP A O 1
ATOM 970 N N . GLU A 1 122 ? 33.049 32.404 -47.830 1.00 52.81 122 GLU A N 1
ATOM 971 C CA . GLU A 1 122 ? 34.485 32.710 -47.799 1.00 52.81 122 GLU A CA 1
ATOM 972 C C . GLU A 1 122 ? 34.836 33.314 -49.164 1.00 52.81 122 GLU A C 1
ATOM 974 O O . GLU A 1 122 ? 35.262 32.597 -50.059 1.00 52.81 122 GLU A O 1
ATOM 979 N N . GLU A 1 123 ? 34.609 34.612 -49.366 1.00 49.62 123 GLU A N 1
ATOM 980 C CA . GLU A 1 123 ? 35.448 35.386 -50.286 1.00 49.62 123 GLU A CA 1
ATOM 981 C C . GLU A 1 123 ? 35.271 36.891 -50.065 1.00 49.62 123 GLU A C 1
ATOM 983 O O . GLU A 1 123 ? 34.151 37.398 -50.071 1.00 49.62 123 GLU A O 1
ATOM 988 N N . LYS A 1 124 ? 36.420 37.577 -49.987 1.00 45.31 124 LYS A N 1
ATOM 989 C CA . LYS A 1 124 ? 36.650 39.025 -49.825 1.00 45.31 124 LYS A CA 1
ATOM 990 C C . LYS A 1 124 ? 36.490 39.492 -48.372 1.00 45.31 124 LYS A C 1
ATOM 992 O O . LYS A 1 124 ? 35.432 39.370 -47.783 1.00 45.31 124 LYS A O 1
ATOM 997 N N . GLU A 1 125 ? 37.513 40.010 -47.700 1.00 43.25 125 GLU A N 1
ATOM 998 C CA . GLU A 1 125 ? 38.528 40.964 -48.150 1.00 43.25 125 GLU A CA 1
ATOM 999 C C . GLU A 1 125 ? 39.797 40.811 -47.295 1.00 43.25 125 GLU A C 1
ATOM 1001 O O . GLU A 1 125 ? 39.693 40.966 -46.086 1.00 43.25 125 GLU A O 1
ATOM 1006 N N . ILE A 1 126 ? 40.970 40.558 -47.894 1.00 40.50 126 ILE A N 1
ATOM 1007 C CA . ILE A 1 126 ? 42.186 41.352 -47.627 1.00 40.50 126 ILE A CA 1
ATOM 1008 C C . ILE A 1 126 ? 43.110 41.255 -48.854 1.00 40.50 126 ILE A C 1
ATOM 1010 O O . ILE A 1 126 ? 43.939 40.360 -48.997 1.00 40.50 126 ILE A O 1
ATOM 1014 N N . GLU A 1 127 ? 42.926 42.195 -49.776 1.00 46.22 127 GLU A N 1
ATOM 1015 C CA . GLU A 1 127 ? 44.007 42.704 -50.611 1.00 46.22 127 GLU A CA 1
ATOM 1016 C C . GLU A 1 127 ? 45.050 43.328 -49.673 1.00 46.22 127 GLU A C 1
ATOM 1018 O O . GLU A 1 127 ? 44.711 44.236 -48.918 1.00 46.22 127 GLU A O 1
ATOM 1023 N N . SER A 1 128 ? 46.285 42.821 -49.668 1.00 42.84 128 SER A N 1
ATOM 1024 C CA . SER A 1 128 ? 47.515 43.627 -49.680 1.00 42.84 128 SER A CA 1
ATOM 1025 C C . SER A 1 128 ? 48.737 42.779 -49.312 1.00 42.84 128 SER A C 1
ATOM 1027 O O . SER A 1 128 ? 48.827 42.223 -48.223 1.00 42.84 128 SER A O 1
ATOM 1029 N N . THR A 1 129 ? 49.723 42.851 -50.207 1.00 36.22 129 THR A N 1
ATOM 1030 C CA . THR A 1 129 ? 51.157 42.891 -49.897 1.00 36.22 129 THR A CA 1
ATOM 1031 C C . THR A 1 129 ? 51.954 41.582 -49.809 1.00 36.22 129 THR A C 1
ATOM 1033 O O . THR A 1 129 ? 51.766 40.742 -48.939 1.00 36.22 129 THR A O 1
ATOM 1036 N N . ALA A 1 130 ? 52.974 41.593 -50.676 1.00 34.44 130 ALA A N 1
ATOM 1037 C CA . ALA A 1 130 ? 54.299 40.987 -50.577 1.00 34.44 130 ALA A CA 1
ATOM 1038 C C . ALA A 1 130 ? 54.497 39.560 -51.113 1.00 34.44 130 ALA A C 1
ATOM 1040 O O . ALA A 1 130 ? 54.320 38.566 -50.422 1.00 34.44 130 ALA A O 1
ATOM 1041 N N . ASP A 1 131 ? 55.001 39.548 -52.353 1.00 36.44 131 ASP A N 1
ATOM 1042 C CA . ASP A 1 131 ? 56.272 38.920 -52.728 1.00 36.44 131 ASP A CA 1
ATOM 1043 C C . ASP A 1 131 ? 56.377 37.388 -52.636 1.00 36.44 131 ASP A C 1
ATOM 1045 O O . ASP A 1 131 ? 56.453 36.784 -51.572 1.00 36.44 131 ASP A O 1
ATOM 1049 N N . THR A 1 132 ? 56.591 36.741 -53.783 1.00 32.06 132 THR A N 1
ATOM 1050 C CA . THR A 1 132 ? 57.928 36.372 -54.308 1.00 32.06 132 THR A CA 1
ATOM 1051 C C . THR A 1 132 ? 57.836 35.087 -55.150 1.00 32.06 132 THR A C 1
ATOM 1053 O O . THR A 1 132 ? 57.394 34.052 -54.670 1.00 32.06 132 THR A O 1
ATOM 1056 N N . ALA A 1 133 ? 58.376 35.173 -56.372 1.00 34.16 133 ALA A N 1
ATOM 1057 C CA . ALA A 1 133 ? 59.117 34.121 -57.084 1.00 34.16 133 ALA A CA 1
ATOM 1058 C C . ALA A 1 133 ? 58.339 32.869 -57.581 1.00 34.16 133 ALA A C 1
ATOM 1060 O O . ALA A 1 133 ? 57.984 31.991 -56.812 1.00 34.16 133 ALA A O 1
ATOM 1061 N N . THR A 1 134 ? 58.037 32.792 -58.895 1.00 34.81 134 THR A N 1
ATOM 1062 C CA . THR A 1 134 ? 58.756 31.958 -59.912 1.00 34.81 134 THR A CA 1
ATOM 1063 C C . THR A 1 134 ? 58.441 30.457 -59.784 1.00 34.81 134 THR A C 1
ATOM 1065 O O . THR A 1 134 ? 58.607 29.910 -58.709 1.00 34.81 134 THR A O 1
ATOM 1068 N N . THR A 1 135 ? 58.017 29.653 -60.759 1.00 37.31 135 THR A N 1
ATOM 1069 C CA . THR A 1 135 ? 58.150 29.557 -62.227 1.00 37.31 135 THR A CA 1
ATOM 1070 C C . THR A 1 135 ? 57.168 28.438 -62.637 1.00 37.31 135 THR A C 1
ATOM 1072 O O . THR A 1 135 ? 57.076 27.442 -61.929 1.00 37.31 135 THR A O 1
ATOM 1075 N N . GLY A 1 136 ? 56.334 28.573 -63.668 1.00 48.16 136 GLY A N 1
ATOM 1076 C CA . GLY A 1 136 ? 56.661 28.098 -65.017 1.00 48.16 136 GLY A CA 1
ATOM 1077 C C . GLY A 1 136 ? 56.760 26.567 -65.122 1.00 48.16 136 GLY A C 1
ATOM 1078 O O . GLY A 1 136 ? 57.807 26.038 -64.780 1.00 48.16 136 GLY A O 1
ATOM 1079 N N . HIS A 1 137 ? 55.706 25.888 -65.604 1.00 33.47 137 HIS A N 1
ATOM 1080 C CA . HIS A 1 137 ? 55.782 24.809 -66.609 1.00 33.47 137 HIS A CA 1
ATOM 1081 C C . HIS A 1 137 ? 54.388 24.239 -66.948 1.00 33.47 137 HIS A C 1
ATOM 1083 O O . HIS A 1 137 ? 53.764 23.551 -66.143 1.00 33.47 137 HIS A O 1
ATOM 1089 N N . ASP A 1 138 ? 53.937 24.516 -68.174 1.00 43.91 138 ASP A N 1
ATOM 1090 C CA . ASP A 1 138 ? 52.919 23.763 -68.912 1.00 43.91 138 ASP A CA 1
ATOM 1091 C C . ASP A 1 138 ? 53.300 22.279 -69.017 1.00 43.91 138 ASP A C 1
ATOM 1093 O O . ASP A 1 138 ? 54.416 21.963 -69.438 1.00 43.91 138 ASP A O 1
ATOM 1097 N N . ILE A 1 139 ? 52.357 21.376 -68.726 1.00 42.78 139 ILE A N 1
ATOM 1098 C CA . ILE A 1 139 ? 52.349 20.010 -69.270 1.00 42.78 139 ILE A CA 1
ATOM 1099 C C . ILE A 1 139 ? 50.910 19.689 -69.687 1.00 42.78 139 ILE A C 1
ATOM 1101 O O . ILE A 1 139 ? 50.040 19.406 -68.862 1.00 42.78 139 ILE A O 1
ATOM 1105 N N . SER A 1 140 ? 50.669 19.782 -70.992 1.00 43.38 140 SER A N 1
ATOM 1106 C CA . SER A 1 140 ? 49.461 19.344 -71.679 1.00 43.38 140 SER A CA 1
ATOM 1107 C C . SER A 1 140 ? 49.368 17.814 -71.682 1.00 43.38 140 SER A C 1
ATOM 1109 O O . SER A 1 140 ? 50.335 17.107 -71.952 1.00 43.38 140 SER A O 1
ATOM 1111 N N . VAL A 1 141 ? 48.178 17.311 -71.355 1.00 40.84 141 VAL A N 1
ATOM 1112 C CA . VAL A 1 141 ? 47.833 15.885 -71.322 1.00 40.84 141 VAL A CA 1
ATOM 1113 C C . VAL A 1 141 ? 47.505 15.394 -72.736 1.00 40.84 141 VAL A C 1
ATOM 1115 O O . VAL A 1 141 ? 46.717 16.018 -73.446 1.00 40.84 141 VAL A O 1
ATOM 1118 N N . GLU A 1 142 ? 48.116 14.271 -73.124 1.00 42.78 142 GLU A N 1
ATOM 1119 C CA . GLU A 1 142 ? 47.866 13.543 -74.371 1.00 42.78 142 GLU A CA 1
ATOM 1120 C C . GLU A 1 142 ? 46.389 13.164 -74.543 1.00 42.78 142 GLU A C 1
ATOM 1122 O O . GLU A 1 142 ? 45.760 12.627 -73.630 1.00 42.78 142 GLU A O 1
ATOM 1127 N N . THR A 1 143 ? 45.863 13.351 -75.755 1.00 40.72 143 THR A N 1
ATOM 1128 C CA . THR A 1 143 ? 44.694 12.608 -76.244 1.00 40.72 143 THR A CA 1
ATOM 1129 C C . THR A 1 143 ? 44.930 12.177 -77.697 1.00 40.72 143 THR A C 1
ATOM 1131 O O . THR A 1 143 ? 45.038 13.023 -78.576 1.00 40.72 143 THR A O 1
ATOM 1134 N N . TYR A 1 144 ? 45.079 10.850 -77.835 1.00 35.53 144 TYR A N 1
ATOM 1135 C CA . TYR A 1 144 ? 45.025 9.917 -78.981 1.00 35.53 144 TYR A CA 1
ATOM 1136 C C . TYR A 1 144 ? 45.160 10.438 -80.422 1.00 35.53 144 TYR A C 1
ATOM 1138 O O . TYR A 1 144 ? 44.249 11.151 -80.898 1.00 35.53 144 TYR A O 1
#

Organism: Caenorhabditis remanei (NCBI:txid31234)